Protein AF-A0A4U3AST9-F1 (afdb_monomer_lite)

Sequence (147 aa):
MYNSNYPSYNTYDQYTSNHPSYNTYDQYNPNHSSYNTYDQYNEYRVDRDVRLQSLAQSGSHGGEYLDIDGNTGDVVLSSGGSGTNWRLTELQQGFINLQNLGISRFKNYFLGVNPNNGRVKLLNYISNETRWIPHNISQNQIRLENG

Secondary structure (DSSP, 8-state):
---------------------PPS-----TT-----TT--SSS---EEEE--B----SSS-TT-EEEE-TTT--EEEES--GGG-EEEEE-GGG-EEEEE-SSSTTTTPEEEE-TTT--EEEESS--GGG-EEEEEEETTEEEEEE-

Foldseek 3Di:
DDDDDDDDDDDDDDDPPPPPPDDDDDFDAPVPPPPPVPPPDDDDFPWDWDWAADCADPPDLHRWTFFAPQVPRATDTDNDAQRRIWIWTADPPQKIWTAGCRPHPRHRWIWFADPVPRGIGTHNDDDLRRIWHWDDPDRRDTDTDRD

Structure (mmCIF, N/CA/C/O backbone):
data_AF-A0A4U3AST9-F1
#
_entry.id   AF-A0A4U3AST9-F1
#
loop_
_atom_site.group_PDB
_atom_site.id
_atom_site.type_symbol
_atom_site.label_atom_id
_atom_site.label_alt_id
_atom_site.label_comp_id
_atom_site.label_asym_id
_atom_site.label_entity_id
_atom_site.label_seq_id
_atom_site.pdbx_PDB_ins_code
_atom_site.Cartn_x
_atom_site.Cartn_y
_atom_site.Cartn_z
_atom_site.occupancy
_atom_site.B_iso_or_equiv
_atom_site.auth_seq_id
_atom_site.auth_comp_id
_atom_site.auth_asym_id
_atom_site.auth_atom_id
_atom_site.pdbx_PDB_model_num
ATOM 1 N N . MET A 1 1 ? 15.985 -34.796 53.449 1.00 34.78 1 MET A N 1
ATOM 2 C CA . MET A 1 1 ? 15.711 -33.574 52.666 1.00 34.78 1 MET A CA 1
ATOM 3 C C . MET A 1 1 ? 14.217 -33.556 52.363 1.00 34.78 1 MET A C 1
ATOM 5 O O . MET A 1 1 ? 13.700 -34.587 51.960 1.00 34.78 1 MET A O 1
ATOM 9 N N . TYR A 1 2 ? 13.546 -32.441 52.673 1.00 23.89 2 TYR A N 1
ATOM 10 C CA . TYR A 1 2 ? 12.177 -32.058 52.258 1.00 23.89 2 TYR A CA 1
ATOM 11 C C . TYR A 1 2 ? 11.968 -32.300 50.737 1.00 23.89 2 TYR A C 1
ATOM 13 O O . TYR A 1 2 ? 12.957 -32.232 50.017 1.00 23.89 2 TYR A O 1
ATOM 21 N N . ASN A 1 3 ? 10.799 -32.543 50.125 1.00 25.05 3 ASN A N 1
ATOM 22 C CA . ASN A 1 3 ? 9.371 -32.426 50.457 1.00 25.05 3 ASN A CA 1
ATOM 23 C C . ASN A 1 3 ? 8.562 -33.335 49.486 1.00 25.05 3 ASN A C 1
ATOM 25 O O . ASN A 1 3 ? 9.013 -33.598 48.372 1.00 25.05 3 ASN A O 1
ATOM 29 N N . SER A 1 4 ? 7.374 -33.770 49.901 1.00 30.22 4 SER A N 1
ATOM 30 C CA . SER A 1 4 ? 6.381 -34.573 49.164 1.00 30.22 4 SER A CA 1
ATOM 31 C C . SER A 1 4 ? 5.634 -33.771 48.081 1.00 30.22 4 SER A C 1
ATOM 33 O O . SER A 1 4 ? 5.468 -32.566 48.257 1.00 30.22 4 SER A O 1
ATOM 35 N N . ASN A 1 5 ? 5.106 -34.424 47.025 1.00 28.59 5 ASN A N 1
ATOM 36 C CA . ASN A 1 5 ? 3.665 -34.420 46.658 1.00 28.59 5 ASN A CA 1
ATOM 37 C C . ASN A 1 5 ? 3.347 -34.884 45.212 1.00 28.59 5 ASN A C 1
ATOM 39 O O . ASN A 1 5 ? 3.744 -34.244 44.249 1.00 28.59 5 ASN A O 1
ATOM 43 N N . TYR A 1 6 ? 2.553 -35.966 45.157 1.00 26.94 6 TYR A N 1
ATOM 44 C CA . TYR A 1 6 ? 1.433 -36.354 44.270 1.00 26.94 6 TYR A CA 1
ATOM 45 C C . TYR A 1 6 ? 1.473 -36.249 42.720 1.00 26.94 6 TYR A C 1
ATOM 47 O O . TYR A 1 6 ? 1.955 -35.271 42.159 1.00 26.94 6 TYR A O 1
ATOM 55 N N . PRO A 1 7 ? 0.842 -37.220 42.011 1.00 40.25 7 PRO A N 1
ATOM 56 C CA . PRO A 1 7 ? 0.579 -37.162 40.571 1.00 40.25 7 PRO A CA 1
ATOM 57 C C . PRO A 1 7 ? -0.720 -36.381 40.289 1.00 40.25 7 PRO A C 1
ATOM 59 O O . PRO A 1 7 ? -1.700 -36.555 41.013 1.00 40.25 7 PRO A O 1
ATOM 62 N N . SER A 1 8 ? -0.792 -35.573 39.225 1.00 29.33 8 SER A N 1
ATOM 63 C CA . SER A 1 8 ? -2.064 -34.950 38.817 1.00 29.33 8 SER A CA 1
ATOM 64 C C . SER A 1 8 ? -2.353 -35.092 37.321 1.00 29.33 8 SER A C 1
ATOM 66 O O . SER A 1 8 ? -1.767 -34.411 36.488 1.00 29.33 8 SER A O 1
ATOM 68 N N . TYR A 1 9 ? -3.265 -36.027 37.059 1.00 21.55 9 TYR A N 1
ATOM 69 C CA . TYR A 1 9 ? -4.363 -36.054 36.090 1.00 21.55 9 TYR A CA 1
ATOM 70 C C . TYR A 1 9 ? -4.247 -35.416 34.691 1.00 21.55 9 TYR A C 1
ATOM 72 O O . TYR A 1 9 ? -4.076 -34.218 34.501 1.00 21.55 9 TYR A O 1
ATOM 80 N N . ASN A 1 10 ? -4.533 -36.300 33.733 1.00 33.34 10 ASN A N 1
ATOM 81 C CA . ASN A 1 10 ? -5.097 -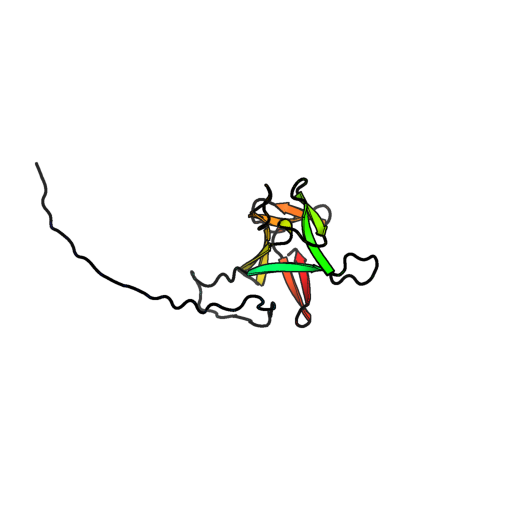36.098 32.400 1.00 33.34 10 ASN A CA 1
ATOM 82 C C . ASN A 1 10 ? -6.357 -35.208 32.406 1.00 33.34 10 ASN A C 1
ATOM 84 O O . ASN A 1 10 ? -7.237 -35.425 33.239 1.00 33.34 10 ASN A O 1
ATOM 88 N N . THR A 1 11 ? -6.529 -34.384 31.369 1.00 25.28 11 THR A N 1
ATOM 89 C CA . THR A 1 11 ? -7.864 -34.082 30.820 1.00 25.28 11 THR A CA 1
ATOM 90 C C . THR A 1 11 ? -7.758 -33.912 29.309 1.00 25.28 11 THR A C 1
ATOM 92 O O . THR A 1 11 ? -6.994 -33.087 28.814 1.00 25.28 11 THR A O 1
ATOM 95 N N . TYR A 1 12 ? -8.496 -34.766 28.604 1.00 26.73 12 TYR A N 1
ATOM 96 C CA . TYR A 1 12 ? -8.826 -34.647 27.191 1.00 26.73 12 TYR A CA 1
ATOM 97 C C . TYR A 1 12 ? -9.476 -33.286 26.918 1.00 26.73 12 TYR A C 1
ATOM 99 O O . TYR A 1 12 ? -10.228 -32.810 27.757 1.00 26.73 12 TYR A O 1
ATOM 107 N N . ASP A 1 13 ? -9.248 -32.735 25.727 1.00 27.47 13 ASP A N 1
ATOM 108 C CA . ASP A 1 13 ? -10.367 -32.448 24.829 1.00 27.47 13 ASP A CA 1
ATOM 109 C C . ASP A 1 13 ? -9.880 -32.317 23.382 1.00 27.47 13 ASP A C 1
ATOM 111 O O . ASP A 1 13 ? -9.145 -31.408 22.996 1.00 27.47 13 ASP A O 1
ATOM 115 N N . GLN A 1 14 ? -10.320 -33.274 22.567 1.00 31.73 14 GLN A N 1
ATOM 116 C CA . GLN A 1 14 ? -10.440 -33.089 21.134 1.00 31.73 14 GLN A CA 1
ATOM 117 C C . GLN A 1 14 ? -11.512 -32.020 20.904 1.00 31.73 14 GLN A C 1
ATOM 119 O O . GLN A 1 14 ? -12.695 -32.311 21.034 1.00 31.73 14 GLN A O 1
ATOM 124 N N . TYR A 1 15 ? -11.119 -30.812 20.508 1.00 25.17 15 TYR A N 1
ATOM 125 C CA . TYR A 1 15 ? -12.025 -29.940 19.769 1.00 25.17 15 TYR A CA 1
ATOM 126 C C . TYR A 1 15 ? -11.627 -29.962 18.303 1.00 25.17 15 TYR A C 1
ATOM 128 O O . TYR A 1 15 ? -10.705 -29.288 17.846 1.00 25.17 15 TYR A O 1
ATOM 136 N N . THR A 1 16 ? -12.369 -30.786 17.569 1.00 34.69 16 THR A N 1
ATOM 137 C CA . THR A 1 16 ? -12.686 -30.590 16.161 1.00 34.69 16 THR A CA 1
ATOM 138 C C . THR A 1 16 ? -13.202 -29.163 15.982 1.00 34.69 16 THR A C 1
ATOM 140 O O . THR A 1 16 ? -14.403 -28.910 16.081 1.00 34.69 16 THR A O 1
ATOM 143 N N . SER A 1 17 ? -12.305 -28.205 15.755 1.00 32.66 17 SER A N 1
ATOM 144 C CA . SER A 1 17 ? -12.729 -26.913 15.240 1.00 32.66 17 SER A CA 1
ATOM 145 C C . SER A 1 17 ? -12.992 -27.118 13.758 1.00 32.66 17 SER A C 1
ATOM 147 O O . SER A 1 17 ? -12.076 -27.148 12.935 1.00 32.66 17 SER A O 1
ATOM 149 N N . ASN A 1 18 ? -14.264 -27.363 13.449 1.00 29.03 18 ASN A N 1
ATOM 150 C CA . ASN A 1 18 ? -14.831 -27.148 12.131 1.00 29.03 18 ASN A CA 1
ATOM 151 C C . ASN A 1 18 ? -14.534 -25.695 11.745 1.00 29.03 18 ASN A C 1
ATOM 153 O O . ASN A 1 18 ? -15.368 -24.821 11.955 1.00 29.03 18 ASN A O 1
ATOM 157 N N . HIS A 1 19 ? -13.345 -25.422 11.209 1.00 33.22 19 HIS A N 1
ATOM 158 C CA . HIS A 1 19 ? -13.138 -24.218 10.427 1.00 33.22 19 HIS A CA 1
ATOM 159 C C . HIS A 1 19 ? -14.036 -24.381 9.205 1.00 33.22 19 HIS A C 1
ATOM 161 O O . HIS A 1 19 ? -13.796 -25.295 8.408 1.00 33.22 19 HIS A O 1
ATOM 167 N N . PRO A 1 20 ? -15.072 -23.546 9.021 1.00 30.27 20 PRO A N 1
ATOM 168 C CA . PRO A 1 20 ? -15.671 -23.456 7.713 1.00 30.27 20 PRO A CA 1
ATOM 169 C C . PRO A 1 20 ? -14.546 -22.945 6.819 1.00 30.27 20 PRO A C 1
ATOM 171 O O . PRO A 1 20 ? -13.996 -21.863 7.039 1.00 30.27 20 PRO A O 1
ATOM 174 N N . SER A 1 21 ? -14.144 -23.766 5.857 1.00 30.41 21 SER A N 1
ATOM 175 C CA . SER A 1 21 ? -13.350 -23.324 4.727 1.00 30.41 21 SER A CA 1
ATOM 176 C C . SER A 1 21 ? -14.186 -22.284 3.985 1.00 30.41 21 SER A C 1
ATOM 178 O O . SER A 1 21 ? -14.996 -22.640 3.128 1.00 30.41 21 SER A O 1
ATOM 180 N N . TYR A 1 22 ? -14.072 -21.012 4.363 1.00 25.78 22 TYR A N 1
ATOM 181 C CA . TYR A 1 22 ? -14.669 -19.956 3.565 1.00 25.78 22 TYR A CA 1
ATOM 182 C C . TYR A 1 22 ? -13.837 -19.783 2.302 1.00 25.78 22 TYR A C 1
ATOM 184 O O . TYR A 1 22 ? -12.603 -19.774 2.323 1.00 25.78 22 TYR A O 1
ATOM 192 N N . ASN A 1 23 ? -14.571 -19.790 1.194 1.00 25.88 23 ASN A N 1
ATOM 193 C CA . ASN A 1 23 ? -14.077 -19.762 -0.165 1.00 25.88 23 ASN A CA 1
ATOM 194 C C . ASN A 1 23 ? -13.059 -18.640 -0.371 1.00 25.88 23 ASN A C 1
ATOM 196 O O . ASN A 1 23 ? -13.191 -17.523 0.121 1.00 25.88 23 ASN A O 1
ATOM 200 N N . THR A 1 24 ? -12.063 -18.948 -1.191 1.00 34.31 24 THR A N 1
ATOM 201 C CA . THR A 1 24 ? -11.246 -17.953 -1.874 1.00 34.31 24 THR A CA 1
ATOM 202 C C . THR A 1 24 ? -12.172 -16.987 -2.629 1.00 34.31 24 THR A C 1
ATOM 204 O O . THR A 1 24 ? -13.092 -17.434 -3.309 1.00 34.31 24 THR A O 1
ATOM 207 N N . TYR A 1 25 ? -11.903 -15.681 -2.519 1.00 29.70 25 TYR A N 1
ATOM 208 C CA . TYR A 1 25 ? -12.639 -14.557 -3.131 1.00 29.70 25 TYR A CA 1
ATOM 209 C C . TYR A 1 25 ? -13.876 -14.016 -2.390 1.00 29.70 25 TYR A C 1
ATOM 211 O O . TYR A 1 25 ? -14.880 -13.694 -3.023 1.00 29.70 25 TYR A O 1
ATOM 219 N N . ASP A 1 26 ? -13.788 -13.777 -1.080 1.00 36.66 26 ASP A N 1
ATOM 220 C CA . ASP A 1 26 ? -14.720 -12.835 -0.447 1.00 36.66 26 ASP A CA 1
ATOM 221 C C . ASP A 1 26 ? -14.379 -11.395 -0.868 1.00 36.66 26 ASP A C 1
ATOM 223 O O . ASP A 1 26 ? -13.366 -10.811 -0.471 1.00 36.66 26 ASP A O 1
ATOM 227 N N . GLN A 1 27 ? -15.231 -10.827 -1.725 1.00 37.12 27 GLN A N 1
ATOM 228 C CA . GLN A 1 27 ? -15.192 -9.419 -2.111 1.00 37.12 27 GLN A CA 1
ATOM 229 C C . GLN A 1 27 ? -15.377 -8.536 -0.867 1.00 37.12 27 GLN A C 1
ATOM 231 O O . GLN A 1 27 ? -16.268 -8.763 -0.048 1.00 37.12 27 GLN A O 1
ATOM 236 N N . TYR A 1 28 ? -14.527 -7.519 -0.717 1.00 41.97 28 TYR A N 1
ATOM 237 C CA . TYR A 1 28 ? -14.578 -6.579 0.402 1.00 41.97 28 TYR A CA 1
ATOM 238 C C . TYR A 1 28 ? -15.916 -5.818 0.410 1.00 41.97 28 TYR A C 1
ATOM 240 O O . TYR A 1 28 ? -16.101 -4.886 -0.367 1.00 41.97 28 TYR A O 1
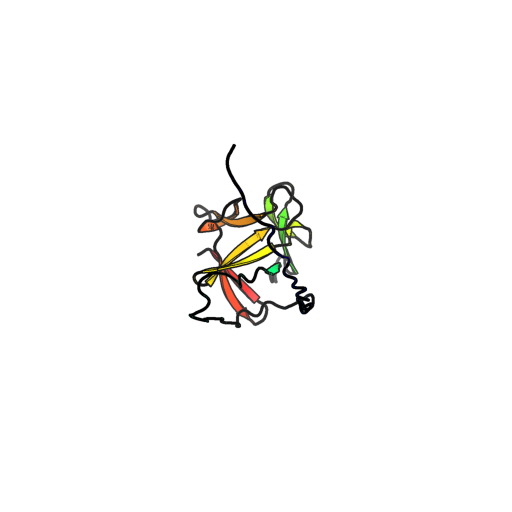ATOM 248 N N . ASN A 1 29 ? -16.837 -6.208 1.302 1.00 39.44 29 ASN A N 1
ATOM 249 C CA . ASN A 1 29 ? -18.055 -5.459 1.623 1.00 39.44 29 ASN A CA 1
ATOM 250 C C . ASN A 1 29 ? -17.929 -4.793 3.012 1.00 39.44 29 ASN A C 1
ATOM 252 O O . ASN A 1 29 ? -18.176 -5.431 4.038 1.00 39.44 29 ASN A O 1
ATOM 256 N N . PRO A 1 30 ? -17.557 -3.511 3.067 1.00 44.47 30 PRO A N 1
ATOM 257 C CA . PRO A 1 30 ? -17.408 -2.745 4.307 1.00 44.47 30 PRO A CA 1
ATOM 258 C C . PRO A 1 30 ? -18.731 -2.302 4.950 1.00 44.47 30 PRO A C 1
ATOM 260 O O . PRO A 1 30 ? -18.705 -1.714 6.027 1.00 44.47 30 PRO A O 1
ATOM 263 N N . ASN A 1 31 ? -19.897 -2.604 4.357 1.00 35.81 31 ASN A N 1
ATOM 264 C CA . ASN A 1 31 ? -21.191 -2.377 5.021 1.00 35.81 31 ASN A CA 1
ATOM 265 C C . ASN A 1 31 ? -21.464 -3.363 6.170 1.00 35.81 31 ASN A C 1
ATOM 267 O O . ASN A 1 31 ? -22.505 -3.275 6.819 1.00 35.81 31 ASN A O 1
ATOM 271 N N . HIS A 1 32 ? -20.538 -4.280 6.462 1.00 39.00 32 HIS A N 1
ATOM 272 C CA . HIS A 1 32 ? -20.539 -5.013 7.722 1.00 39.00 32 HIS A CA 1
ATOM 273 C C . HIS A 1 32 ? -20.040 -4.093 8.847 1.00 39.00 32 HIS A C 1
ATOM 275 O O . HIS A 1 32 ? -18.924 -4.203 9.343 1.00 39.00 32 HIS A O 1
ATOM 281 N N . SER A 1 33 ? -20.881 -3.130 9.228 1.00 33.81 33 SER A N 1
ATOM 282 C CA . SER A 1 33 ? -20.690 -2.325 10.428 1.00 33.81 33 SER A CA 1
ATOM 283 C C . SER A 1 33 ? -20.907 -3.203 11.659 1.00 33.81 33 SER A C 1
ATOM 285 O O . SER A 1 33 ? -21.997 -3.228 12.222 1.00 33.81 33 SER A O 1
ATOM 287 N N . SER A 1 34 ? -19.882 -3.914 12.122 1.00 40.19 34 SER A N 1
ATOM 288 C CA . SER A 1 34 ? -19.883 -4.434 13.490 1.00 40.19 34 SER A CA 1
ATOM 289 C C . SER A 1 34 ? -19.541 -3.300 14.459 1.00 40.19 34 SER A C 1
ATOM 291 O O . SER A 1 34 ? -18.498 -3.298 15.107 1.00 40.19 34 SER A O 1
ATOM 293 N N . TYR A 1 35 ? -20.445 -2.324 14.584 1.00 30.67 35 TYR A N 1
ATOM 294 C CA . TYR A 1 35 ? -20.578 -1.577 15.833 1.00 30.67 35 TYR A CA 1
ATOM 295 C C . TYR A 1 35 ? -21.198 -2.533 16.860 1.00 30.67 35 TYR A C 1
ATOM 297 O O . TYR A 1 35 ? -22.384 -2.444 17.164 1.00 30.67 35 TYR A O 1
ATOM 305 N N . ASN A 1 36 ? -20.413 -3.498 17.348 1.00 30.47 36 ASN A N 1
ATOM 306 C CA . ASN A 1 36 ? -20.809 -4.323 18.481 1.00 30.47 36 ASN A CA 1
ATOM 307 C C . ASN A 1 36 ? -20.093 -3.802 19.725 1.00 30.47 36 ASN A C 1
ATOM 309 O O . ASN A 1 36 ? -18.908 -4.041 19.951 1.00 30.47 36 ASN A O 1
ATOM 313 N N . THR A 1 37 ? -20.819 -3.013 20.507 1.00 30.86 37 THR A N 1
ATOM 314 C CA . THR A 1 37 ? -20.331 -2.237 21.652 1.00 30.86 37 THR A CA 1
ATOM 315 C C . THR A 1 37 ? -19.990 -3.091 22.885 1.00 30.86 37 THR A C 1
ATOM 317 O O . THR A 1 37 ? -20.003 -2.570 23.995 1.00 30.86 37 THR A O 1
ATOM 320 N N . TYR A 1 38 ? -19.685 -4.383 22.729 1.00 28.95 38 TYR A N 1
ATOM 321 C CA . TYR A 1 38 ? -19.383 -5.287 23.849 1.00 28.95 38 TYR A CA 1
ATOM 322 C C . TYR A 1 38 ? -18.235 -6.285 23.618 1.00 28.95 38 TYR A C 1
ATOM 324 O O . TYR A 1 38 ? -17.802 -6.903 24.585 1.00 28.95 38 TYR A O 1
ATOM 332 N N . ASP A 1 39 ? -17.650 -6.378 22.418 1.00 34.31 39 ASP A N 1
ATOM 333 C CA . ASP A 1 39 ? -16.526 -7.299 22.141 1.00 34.31 39 ASP A CA 1
ATOM 334 C C . ASP A 1 39 ? -15.160 -6.642 22.429 1.00 34.31 39 ASP A C 1
ATOM 336 O O . ASP A 1 39 ? -14.194 -6.695 21.663 1.00 34.31 39 ASP A O 1
ATOM 340 N N . GLN A 1 40 ? -15.105 -5.945 23.563 1.00 35.03 40 GLN A N 1
ATOM 341 C CA . GLN A 1 40 ? -13.893 -5.380 24.132 1.00 35.03 40 GLN A CA 1
ATOM 342 C C . GLN A 1 40 ? -13.055 -6.532 24.710 1.00 35.03 40 GLN A C 1
ATOM 344 O O . GLN A 1 40 ? -13.501 -7.220 25.619 1.00 35.03 40 GLN A O 1
ATOM 349 N N . TYR A 1 41 ? -11.818 -6.663 24.220 1.00 31.28 41 TYR A N 1
ATOM 350 C CA . TYR A 1 41 ? -10.744 -7.552 24.698 1.00 31.28 41 TYR A CA 1
ATOM 351 C C . TYR A 1 41 ? -10.714 -8.976 24.098 1.00 31.28 41 TYR A C 1
ATOM 353 O O . TYR A 1 41 ? -11.045 -9.948 24.759 1.00 31.28 41 TYR A O 1
ATOM 361 N N . ASN A 1 42 ? -10.130 -9.068 22.891 1.00 35.41 42 ASN A N 1
ATOM 362 C CA . ASN A 1 42 ? -9.624 -10.277 22.206 1.00 35.41 42 ASN A CA 1
ATOM 363 C C . ASN A 1 42 ? -10.681 -11.161 21.511 1.00 35.41 42 ASN A C 1
ATOM 365 O O . ASN A 1 42 ? -11.280 -11.969 22.193 1.00 35.41 42 ASN A O 1
ATOM 369 N N . GLU A 1 43 ? -10.843 -11.063 20.173 1.00 39.78 43 GLU A N 1
ATOM 370 C CA . GLU A 1 43 ? -10.889 -12.248 19.262 1.00 39.78 43 GLU A CA 1
ATOM 371 C C . GLU A 1 43 ? -11.284 -12.024 17.787 1.00 39.78 43 GLU A C 1
ATOM 373 O O . GLU A 1 43 ? -11.259 -12.988 17.034 1.00 39.78 43 GLU A O 1
ATOM 378 N N . TYR A 1 44 ? -11.554 -10.811 17.287 1.00 40.75 44 TYR A N 1
ATOM 379 C CA . TYR A 1 44 ? -11.921 -10.660 15.859 1.00 40.75 44 TYR A CA 1
ATOM 380 C C . TYR A 1 44 ? -11.219 -9.496 15.161 1.00 40.75 44 TYR A C 1
ATOM 382 O O . TYR A 1 44 ? -11.852 -8.617 14.582 1.00 40.75 44 TYR A O 1
ATOM 390 N N . ARG A 1 45 ? -9.879 -9.480 15.183 1.00 51.72 45 ARG A N 1
ATOM 391 C CA . ARG A 1 45 ? -9.144 -8.701 14.176 1.00 51.72 45 ARG A CA 1
ATOM 392 C C . ARG A 1 45 ? -9.327 -9.412 12.846 1.00 51.72 45 ARG A C 1
ATOM 394 O O . ARG A 1 45 ? -8.763 -10.485 12.644 1.00 51.72 45 ARG A O 1
ATOM 401 N N . VAL A 1 46 ? -10.152 -8.850 11.971 1.00 64.06 46 VAL A N 1
ATOM 402 C CA . VAL A 1 46 ? -10.329 -9.400 10.629 1.00 64.06 46 VAL A CA 1
ATOM 403 C C . VAL A 1 46 ? -9.114 -8.993 9.802 1.00 64.06 46 VAL A C 1
ATOM 405 O O . VAL A 1 46 ? -9.113 -7.968 9.124 1.00 64.06 46 VAL A O 1
ATOM 408 N N . ASP A 1 47 ? -8.059 -9.794 9.905 1.00 78.62 47 ASP A N 1
ATOM 409 C CA . ASP A 1 47 ? -6.908 -9.715 9.017 1.00 78.62 47 ASP A CA 1
ATOM 410 C C . ASP A 1 47 ? -7.303 -10.335 7.675 1.00 78.62 47 ASP A C 1
ATOM 412 O O . ASP A 1 47 ? -7.643 -11.518 7.600 1.00 78.62 47 ASP A O 1
ATOM 416 N N . ARG A 1 48 ? -7.287 -9.532 6.609 1.00 86.19 48 ARG A N 1
ATOM 417 C CA . ARG A 1 48 ? -7.615 -9.997 5.255 1.00 86.19 48 ARG A CA 1
ATOM 418 C C . ARG A 1 48 ? -6.416 -9.835 4.352 1.00 86.19 48 ARG A C 1
ATOM 420 O O . ARG A 1 48 ? -5.878 -8.736 4.228 1.00 86.19 48 ARG A O 1
ATOM 427 N N . ASP A 1 49 ? -6.045 -10.908 3.673 1.00 93.50 49 ASP A N 1
ATOM 428 C CA . ASP A 1 49 ? -5.045 -10.841 2.619 1.00 93.50 49 ASP A CA 1
ATOM 429 C C . ASP A 1 49 ? -5.735 -10.347 1.331 1.00 93.50 49 ASP A C 1
ATOM 431 O O . ASP A 1 49 ? -6.691 -10.948 0.840 1.00 93.50 49 ASP A O 1
ATOM 435 N N . VAL A 1 50 ? -5.286 -9.207 0.809 1.00 92.38 50 VAL A N 1
ATOM 436 C CA . VAL A 1 50 ? -5.909 -8.456 -0.286 1.00 92.38 50 VAL A CA 1
ATOM 437 C C . VAL A 1 50 ? -4.888 -8.060 -1.351 1.00 92.38 50 VAL A C 1
ATOM 439 O O . VAL A 1 50 ? -3.677 -8.030 -1.119 1.00 92.38 50 VAL A O 1
ATOM 442 N N . ARG A 1 51 ? -5.399 -7.692 -2.529 1.00 94.81 51 ARG A N 1
ATOM 443 C CA . ARG A 1 51 ? -4.669 -6.934 -3.552 1.00 94.81 51 ARG A CA 1
ATOM 444 C C . ARG A 1 51 ? -5.468 -5.688 -3.901 1.00 94.81 51 ARG A C 1
ATOM 446 O O . ARG A 1 51 ? -6.683 -5.768 -4.068 1.00 94.81 51 ARG A O 1
ATOM 453 N N . LEU A 1 52 ? -4.796 -4.548 -4.019 1.00 94.44 52 LEU A N 1
ATOM 454 C CA . LEU A 1 52 ? -5.434 -3.267 -4.325 1.00 94.44 52 LEU A CA 1
ATOM 455 C C . LEU A 1 52 ? -5.223 -2.947 -5.800 1.00 94.44 52 LEU A C 1
ATOM 457 O O . LEU A 1 52 ? -4.100 -2.660 -6.198 1.00 94.44 52 LEU A O 1
ATOM 461 N N . GLN A 1 53 ? -6.283 -3.029 -6.602 1.00 94.81 53 GLN A N 1
ATOM 462 C CA . GLN A 1 53 ? -6.224 -2.784 -8.042 1.00 94.81 53 GLN A CA 1
ATOM 463 C C . GLN A 1 53 ? -6.580 -1.330 -8.369 1.00 94.81 53 GLN A C 1
ATOM 465 O O . GLN A 1 53 ? -7.586 -0.801 -7.897 1.00 94.81 53 GLN A O 1
ATOM 470 N N . SER A 1 54 ? -5.767 -0.688 -9.201 1.00 93.31 54 SER A N 1
ATOM 471 C CA . SER A 1 54 ? -6.030 0.649 -9.723 1.00 93.31 54 SER A CA 1
ATOM 472 C C . SER A 1 54 ? -7.158 0.626 -10.755 1.00 93.31 54 SER A C 1
ATOM 474 O O . SER A 1 54 ? -7.204 -0.222 -11.647 1.00 93.31 54 SER A O 1
ATOM 476 N N . LEU A 1 55 ? -8.050 1.613 -10.661 1.00 90.25 55 LEU A N 1
ATOM 477 C CA . LEU A 1 55 ? -9.193 1.806 -11.561 1.00 90.25 55 LEU A CA 1
ATOM 478 C C . LEU A 1 55 ? -8.950 2.918 -12.596 1.00 90.25 55 LEU A C 1
ATOM 480 O O . LEU A 1 55 ? -9.897 3.424 -13.197 1.00 90.25 55 LEU A O 1
ATOM 484 N N . ALA A 1 56 ? -7.697 3.348 -12.774 1.00 88.81 56 ALA A N 1
ATOM 485 C CA . ALA A 1 56 ? -7.344 4.449 -13.667 1.00 88.81 56 ALA A CA 1
ATOM 486 C C . ALA A 1 56 ? -7.756 4.166 -15.126 1.00 88.81 56 ALA A C 1
ATOM 488 O O . ALA A 1 56 ? -7.395 3.136 -15.688 1.00 88.81 56 ALA A O 1
ATOM 489 N N . GLN A 1 57 ? -8.474 5.105 -15.755 1.00 81.81 57 GLN A N 1
ATOM 490 C CA . GLN A 1 57 ? -9.015 4.941 -17.115 1.00 81.81 57 GLN A CA 1
ATOM 491 C C . GLN A 1 57 ? -8.157 5.580 -18.222 1.00 81.81 57 GLN A C 1
ATOM 493 O O . GLN A 1 57 ? -8.334 5.257 -19.392 1.00 81.81 57 GLN A O 1
ATOM 498 N N . SER A 1 58 ? -7.205 6.457 -17.888 1.00 66.06 58 SER A N 1
ATOM 499 C CA . SER A 1 58 ? -6.339 7.130 -18.868 1.00 66.06 58 SER A CA 1
ATOM 500 C C . SER A 1 58 ? -4.861 7.008 -18.483 1.00 66.06 58 SER A C 1
ATOM 502 O O . SER A 1 58 ? -4.498 7.436 -17.388 1.00 66.06 58 SER A O 1
ATOM 504 N N . GLY A 1 59 ? -4.007 6.469 -19.368 1.00 61.94 59 GLY A N 1
ATOM 505 C CA . GLY A 1 59 ? -2.545 6.615 -19.265 1.00 61.94 59 GLY A CA 1
ATOM 506 C C . GLY A 1 59 ? -1.631 5.375 -19.278 1.00 61.94 59 GLY A C 1
ATOM 507 O O . GLY A 1 59 ? -0.473 5.559 -19.618 1.00 61.94 59 GLY A O 1
ATOM 508 N N . SER A 1 60 ? -1.990 4.116 -18.993 1.00 72.25 60 SER A N 1
ATOM 509 C CA . SER A 1 60 ? -2.975 3.578 -18.047 1.00 72.25 60 SER A CA 1
ATOM 510 C C . SER A 1 60 ? -2.277 2.535 -17.155 1.00 72.25 60 SER A C 1
ATOM 512 O O . SER A 1 60 ? -1.785 1.537 -17.671 1.00 72.25 60 SER A O 1
ATOM 514 N N . HIS A 1 61 ? -2.317 2.716 -15.835 1.00 83.50 61 HIS A N 1
ATOM 515 C CA . HIS A 1 61 ? -2.041 1.659 -14.847 1.00 83.50 61 HIS A CA 1
ATOM 516 C C . HIS A 1 61 ? -3.355 1.017 -14.353 1.00 83.50 61 HIS A C 1
ATOM 518 O O . HIS A 1 61 ? -3.458 0.531 -13.230 1.00 83.50 61 HIS A O 1
ATOM 524 N N . GLY A 1 62 ? -4.422 1.108 -15.155 1.00 89.06 62 GLY A N 1
ATOM 525 C CA . GLY A 1 62 ? -5.712 0.499 -14.847 1.00 89.06 62 GLY A CA 1
ATOM 526 C C . GLY A 1 62 ? -5.600 -1.019 -14.902 1.00 89.06 62 GLY A C 1
ATOM 527 O O . GLY A 1 62 ? -5.053 -1.567 -15.855 1.00 89.06 62 GLY A O 1
ATOM 528 N N . GLY A 1 63 ? -6.100 -1.698 -13.875 1.00 90.19 63 GLY A N 1
ATOM 529 C CA . GLY A 1 63 ? -5.965 -3.145 -13.740 1.00 90.19 63 GLY A CA 1
ATOM 530 C C . GLY A 1 63 ? -4.655 -3.604 -13.088 1.00 90.19 63 GLY A C 1
ATOM 531 O O . GLY A 1 63 ? -4.559 -4.769 -12.698 1.00 90.19 63 GLY A O 1
ATOM 532 N N . GLU A 1 64 ? -3.683 -2.710 -12.911 1.00 95.12 64 GLU A N 1
ATOM 533 C CA . GLU A 1 64 ? -2.469 -2.987 -12.145 1.00 95.12 64 GLU A CA 1
ATOM 534 C C . GLU A 1 64 ? -2.720 -2.886 -10.644 1.00 95.12 64 GLU A C 1
ATOM 536 O O . GLU A 1 64 ? -3.669 -2.246 -10.186 1.00 95.12 64 GLU A O 1
ATOM 541 N N . TYR A 1 65 ? -1.854 -3.524 -9.871 1.00 96.69 65 TYR A N 1
ATOM 542 C CA . TYR A 1 65 ? -1.974 -3.629 -8.430 1.00 96.69 65 TYR A CA 1
ATOM 543 C C . TYR A 1 65 ? -0.943 -2.754 -7.733 1.00 96.69 65 TYR A C 1
ATOM 545 O O . TYR A 1 65 ? 0.177 -2.603 -8.219 1.00 96.69 65 TYR A O 1
ATOM 553 N N . LEU A 1 66 ? -1.313 -2.227 -6.565 1.00 96.75 66 LEU A N 1
ATOM 554 C CA . LEU A 1 66 ? -0.369 -1.626 -5.634 1.00 96.75 66 LEU A CA 1
ATOM 555 C C . LEU A 1 66 ? 0.689 -2.667 -5.265 1.00 96.75 66 LEU A C 1
ATOM 557 O O . LEU A 1 66 ? 0.374 -3.675 -4.628 1.00 96.75 66 LEU A O 1
ATOM 561 N N . ASP A 1 67 ? 1.923 -2.409 -5.664 1.00 97.19 67 ASP A N 1
ATOM 562 C CA . ASP A 1 67 ? 3.049 -3.322 -5.540 1.00 97.19 67 ASP A CA 1
ATOM 563 C C . ASP A 1 67 ? 4.212 -2.643 -4.821 1.00 97.19 67 ASP A C 1
ATOM 565 O O . ASP A 1 67 ? 4.318 -1.414 -4.774 1.00 97.19 67 ASP A O 1
ATOM 569 N N . ILE A 1 68 ? 5.098 -3.471 -4.285 1.00 96.44 68 ILE A N 1
ATOM 570 C CA . ILE A 1 68 ? 6.394 -3.068 -3.769 1.00 96.44 68 ILE A CA 1
ATOM 571 C C . ILE A 1 68 ? 7.461 -3.657 -4.674 1.00 96.44 68 ILE A C 1
ATOM 573 O O . ILE A 1 68 ? 7.577 -4.882 -4.783 1.00 96.44 68 ILE A O 1
ATOM 577 N N . ASP A 1 69 ? 8.300 -2.795 -5.245 1.00 95.12 69 ASP A N 1
ATOM 578 C CA . ASP A 1 69 ? 9.536 -3.256 -5.863 1.00 95.12 69 ASP A CA 1
ATOM 579 C C . ASP A 1 69 ? 10.395 -3.924 -4.776 1.00 95.12 69 ASP A C 1
ATOM 581 O O . ASP A 1 69 ? 10.903 -3.282 -3.854 1.00 95.12 69 ASP A O 1
ATOM 585 N N . GLY A 1 70 ? 10.542 -5.248 -4.859 1.00 92.62 70 GLY A N 1
ATOM 586 C CA . GLY A 1 70 ? 11.253 -6.035 -3.851 1.00 92.62 70 GLY A CA 1
ATOM 587 C C . GLY A 1 70 ? 12.744 -5.699 -3.728 1.00 92.62 70 GLY A C 1
ATOM 588 O O . GLY A 1 70 ? 13.354 -6.028 -2.706 1.00 92.62 70 GLY A O 1
ATOM 589 N N . ASN A 1 71 ? 13.326 -5.035 -4.730 1.00 93.00 71 ASN A N 1
ATOM 590 C CA . ASN A 1 71 ? 14.711 -4.588 -4.723 1.00 93.00 71 ASN A CA 1
ATOM 591 C C . ASN A 1 71 ? 14.834 -3.211 -4.073 1.00 93.00 71 ASN A C 1
ATOM 593 O O . ASN A 1 71 ? 15.676 -3.033 -3.190 1.00 93.00 71 ASN A O 1
ATOM 597 N N . THR A 1 72 ? 14.012 -2.238 -4.469 1.00 94.94 72 THR A N 1
ATOM 598 C CA . THR A 1 72 ? 14.180 -0.839 -4.034 1.00 94.94 72 THR A CA 1
ATOM 599 C C . THR A 1 72 ? 13.334 -0.475 -2.817 1.00 94.94 72 THR A C 1
ATOM 601 O O . THR A 1 72 ? 13.780 0.312 -1.984 1.00 94.94 72 THR A O 1
ATOM 604 N N . GLY A 1 73 ? 12.173 -1.109 -2.652 1.00 93.38 73 GLY A N 1
ATOM 605 C CA . GLY A 1 73 ? 11.163 -0.748 -1.656 1.00 93.38 73 GLY A CA 1
ATOM 606 C C . GLY A 1 73 ? 10.239 0.372 -2.121 1.00 93.38 73 GLY A C 1
ATOM 607 O O . GLY A 1 73 ? 9.444 0.873 -1.324 1.00 93.38 73 GLY A O 1
ATOM 608 N N . ASP A 1 74 ? 10.346 0.772 -3.389 1.00 95.75 74 ASP A N 1
ATOM 609 C CA . ASP A 1 74 ? 9.451 1.754 -3.977 1.00 95.75 74 ASP A CA 1
ATOM 610 C C . ASP A 1 74 ? 8.040 1.180 -4.091 1.00 95.75 74 ASP A C 1
ATOM 612 O O . ASP A 1 74 ? 7.841 0.011 -4.433 1.00 95.75 74 ASP A O 1
ATOM 616 N N . VAL A 1 75 ? 7.056 2.031 -3.810 1.00 95.81 75 VAL A N 1
ATOM 617 C CA . VAL A 1 75 ? 5.646 1.706 -4.011 1.00 95.81 75 VAL A CA 1
ATOM 618 C C . VAL A 1 75 ? 5.277 2.052 -5.446 1.00 95.81 75 VAL A C 1
ATOM 620 O O . VAL A 1 75 ? 5.375 3.212 -5.851 1.00 95.81 75 VAL A O 1
ATOM 623 N N . VAL A 1 76 ? 4.864 1.048 -6.209 1.00 95.00 76 VAL A N 1
ATOM 624 C CA . VAL A 1 76 ? 4.613 1.149 -7.651 1.00 95.00 76 VAL A CA 1
ATOM 625 C C . VAL A 1 76 ? 3.260 0.534 -8.011 1.00 95.00 76 VAL A C 1
ATOM 627 O O . VAL A 1 76 ? 2.586 -0.062 -7.171 1.00 95.00 76 VAL A O 1
ATOM 630 N N . LEU A 1 77 ? 2.849 0.696 -9.268 1.00 95.25 77 LEU A N 1
ATOM 631 C CA . LEU A 1 77 ? 1.785 -0.107 -9.865 1.00 95.25 77 LEU A CA 1
ATOM 632 C C . LEU A 1 77 ? 2.430 -1.129 -10.802 1.00 95.25 77 LEU A C 1
ATOM 634 O O . LEU A 1 77 ? 3.356 -0.791 -11.543 1.00 95.25 77 LEU A O 1
ATOM 638 N N . SER A 1 78 ? 1.995 -2.385 -10.709 1.00 94.75 78 SER A N 1
ATOM 639 C CA . SER A 1 78 ? 2.501 -3.468 -11.553 1.00 94.75 78 SER A CA 1
ATOM 640 C C . SER A 1 78 ? 1.404 -4.470 -11.919 1.00 94.75 78 SER A C 1
ATOM 642 O O . SER A 1 78 ? 0.361 -4.568 -11.268 1.00 94.75 78 SER A O 1
ATOM 644 N N . SER A 1 79 ? 1.640 -5.265 -12.962 1.00 92.50 79 SER A N 1
ATOM 645 C CA . SER A 1 79 ? 0.707 -6.308 -13.406 1.00 92.50 79 SER A CA 1
ATOM 646 C C . SER A 1 79 ? 0.596 -7.499 -12.443 1.00 92.50 79 SER A C 1
ATOM 648 O O . SER A 1 79 ? -0.306 -8.326 -12.598 1.00 92.50 79 SER A O 1
ATOM 650 N N . GLY A 1 80 ? 1.473 -7.603 -11.438 1.00 85.19 80 GLY A N 1
ATOM 651 C CA . GLY A 1 80 ? 1.466 -8.698 -10.475 1.00 85.19 80 GLY A CA 1
ATOM 652 C C . GLY A 1 80 ? 2.848 -9.040 -9.923 1.00 85.19 80 GLY A C 1
ATOM 653 O O . GLY A 1 80 ? 3.881 -8.748 -10.513 1.00 85.19 80 GLY A O 1
ATOM 654 N N . GLY A 1 81 ? 2.858 -9.727 -8.783 1.00 91.38 81 GLY A N 1
ATOM 655 C CA . GLY A 1 81 ? 4.080 -10.123 -8.090 1.00 91.38 81 GLY A CA 1
ATOM 656 C C . GLY A 1 81 ? 3.803 -10.414 -6.623 1.00 91.38 81 GLY A C 1
ATOM 657 O O . GLY A 1 81 ? 2.691 -10.198 -6.136 1.00 91.38 81 GLY A O 1
ATOM 658 N N . SER A 1 82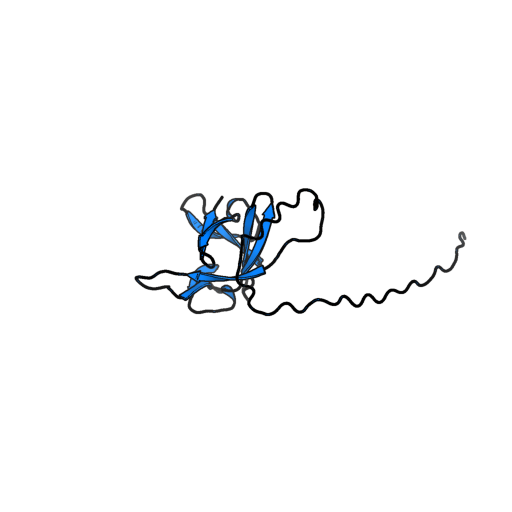 ? 4.802 -10.908 -5.890 1.00 94.81 82 SER A N 1
ATOM 659 C CA . SER A 1 82 ? 4.604 -11.164 -4.458 1.00 94.81 82 SER A CA 1
ATOM 660 C C . SER A 1 82 ? 4.369 -9.872 -3.666 1.00 94.81 82 SER A C 1
ATOM 662 O O . SER A 1 82 ? 3.588 -9.893 -2.717 1.00 94.81 82 SER A O 1
ATOM 664 N N . GLY A 1 83 ? 4.964 -8.748 -4.085 1.00 96.44 83 GLY A N 1
ATOM 665 C CA . GLY A 1 83 ? 4.792 -7.439 -3.449 1.00 96.44 83 GLY A CA 1
ATOM 666 C C . GLY A 1 83 ? 3.372 -6.868 -3.549 1.00 96.44 83 GLY A C 1
ATOM 667 O O . GLY A 1 83 ? 3.034 -5.988 -2.764 1.00 96.44 83 GLY A O 1
ATOM 668 N N . THR A 1 84 ? 2.515 -7.425 -4.413 1.00 97.62 84 THR A N 1
ATOM 669 C CA . THR A 1 84 ? 1.096 -7.039 -4.528 1.00 97.62 84 THR A CA 1
ATOM 670 C C . THR A 1 84 ? 0.204 -7.620 -3.436 1.00 97.62 84 THR A C 1
ATOM 672 O O . THR A 1 84 ? -0.968 -7.258 -3.348 1.00 97.62 84 THR A O 1
ATOM 675 N N . ASN A 1 85 ? 0.723 -8.544 -2.622 1.00 97.06 85 ASN A N 1
ATOM 676 C CA . ASN A 1 85 ? -0.031 -9.159 -1.538 1.00 97.06 85 ASN A CA 1
ATOM 677 C C . ASN A 1 85 ? 0.075 -8.289 -0.280 1.00 97.06 85 ASN A C 1
ATOM 679 O O . ASN A 1 85 ? 1.172 -8.060 0.235 1.00 97.06 85 ASN A O 1
ATOM 683 N N . TRP A 1 86 ? -1.069 -7.857 0.238 1.00 97.31 86 TRP A N 1
ATOM 684 C CA . TRP A 1 86 ? -1.169 -7.011 1.421 1.00 97.31 86 TRP A CA 1
ATOM 685 C C . TRP A 1 86 ? -2.061 -7.664 2.460 1.00 97.31 86 TRP A C 1
ATOM 687 O O . TRP A 1 86 ? -3.079 -8.239 2.109 1.00 97.31 86 TRP A O 1
ATOM 697 N N . ARG A 1 87 ? -1.732 -7.526 3.737 1.00 96.81 87 ARG A N 1
ATOM 698 C CA . ARG A 1 87 ? -2.665 -7.764 4.830 1.00 96.81 87 ARG A CA 1
ATOM 699 C C . ARG A 1 87 ? -3.305 -6.451 5.226 1.00 96.81 87 ARG A C 1
ATOM 701 O O . ARG A 1 87 ? -2.606 -5.517 5.612 1.00 96.81 87 ARG A O 1
ATOM 708 N N . LEU A 1 88 ? -4.622 -6.394 5.130 1.00 94.25 88 LEU A N 1
ATOM 709 C CA . LEU A 1 88 ? -5.436 -5.336 5.697 1.00 94.25 88 LEU A CA 1
ATOM 710 C C . LEU A 1 88 ? -5.815 -5.741 7.117 1.00 94.25 88 LEU A C 1
ATOM 712 O O . LEU A 1 88 ? -6.461 -6.771 7.302 1.00 94.25 88 LEU A O 1
ATOM 716 N N . THR A 1 89 ? -5.439 -4.919 8.094 1.00 92.31 89 THR A N 1
ATOM 717 C CA . THR A 1 89 ? -5.849 -5.093 9.491 1.00 92.31 89 THR A CA 1
ATOM 718 C C . THR A 1 89 ? -6.688 -3.902 9.924 1.00 92.31 89 THR A C 1
ATOM 720 O O . THR A 1 89 ? -6.242 -2.753 9.853 1.00 92.31 89 THR A O 1
ATOM 723 N N . GLU A 1 90 ? -7.895 -4.187 10.405 1.00 89.00 90 GLU A N 1
ATOM 724 C CA . GLU A 1 90 ? -8.764 -3.196 11.033 1.00 89.00 90 GLU A CA 1
ATOM 725 C C . GLU A 1 90 ? -8.203 -2.786 12.403 1.00 89.00 90 GLU A C 1
ATOM 727 O O . GLU A 1 90 ? -7.811 -3.607 13.239 1.00 89.00 90 GLU A O 1
ATOM 732 N N . LEU A 1 91 ? -8.137 -1.478 12.619 1.00 85.00 91 LEU A N 1
ATOM 733 C CA . LEU A 1 91 ? -7.707 -0.843 13.853 1.00 85.00 91 LEU A CA 1
ATOM 734 C C . LEU A 1 91 ? -8.920 -0.210 14.546 1.00 85.00 91 LEU A C 1
ATOM 736 O O . LEU A 1 91 ? -10.021 -0.117 14.005 1.00 85.00 91 LEU A O 1
ATOM 740 N N . GLN A 1 92 ? -8.714 0.262 15.773 1.00 82.12 92 GLN A N 1
ATOM 741 C CA . GLN A 1 92 ? -9.740 1.031 16.475 1.00 82.12 92 GLN A CA 1
ATOM 742 C C . GLN A 1 92 ? -10.114 2.292 15.680 1.00 82.12 92 GLN A C 1
ATOM 744 O O . GLN A 1 92 ? -9.294 2.822 14.935 1.00 82.12 92 GLN A O 1
ATOM 749 N N . GLN A 1 93 ? -11.330 2.801 15.896 1.00 83.38 93 GLN A N 1
ATOM 750 C CA . GLN A 1 93 ? -11.808 4.070 15.321 1.00 83.38 93 GLN A CA 1
ATOM 751 C C . GLN A 1 93 ? -11.914 4.072 13.783 1.00 83.38 93 GLN A C 1
ATOM 753 O O . GLN A 1 93 ? -11.881 5.130 13.166 1.00 83.38 93 GLN A O 1
ATOM 758 N N . GLY A 1 94 ? -12.064 2.898 13.160 1.00 84.94 94 GLY A N 1
ATOM 759 C CA . GLY A 1 94 ? -12.297 2.783 11.716 1.00 84.94 94 GLY A CA 1
ATOM 760 C C . GLY A 1 94 ? -11.049 2.968 10.851 1.00 84.94 94 GLY A C 1
ATOM 761 O O . GLY A 1 94 ? -11.157 3.005 9.628 1.00 84.94 94 GLY A O 1
ATOM 762 N N . PHE A 1 95 ? -9.866 3.061 11.463 1.00 90.00 95 PHE A N 1
ATOM 763 C CA . PHE A 1 95 ? -8.611 3.031 10.724 1.00 90.00 95 PHE A CA 1
ATOM 764 C C . PHE A 1 95 ? -8.286 1.613 10.256 1.00 90.00 95 PHE A C 1
ATOM 766 O O . PHE A 1 95 ? -8.655 0.627 10.890 1.00 90.00 95 PHE A O 1
ATOM 773 N N . ILE A 1 96 ? -7.498 1.518 9.195 1.00 93.62 96 ILE A N 1
ATOM 774 C CA . ILE A 1 96 ? -6.833 0.290 8.769 1.00 93.62 96 ILE A CA 1
ATOM 775 C C . ILE A 1 96 ? -5.329 0.534 8.647 1.00 93.62 96 ILE A C 1
ATOM 777 O O . ILE A 1 96 ? -4.879 1.675 8.515 1.00 93.62 96 ILE A O 1
ATOM 781 N N . ASN A 1 97 ? -4.547 -0.538 8.634 1.00 95.38 97 ASN A N 1
ATOM 782 C CA . ASN A 1 97 ? -3.207 -0.518 8.055 1.00 95.38 97 ASN A CA 1
ATOM 783 C C . ASN A 1 97 ? -3.116 -1.536 6.911 1.00 95.38 97 ASN A C 1
ATOM 785 O O . ASN A 1 97 ? -3.967 -2.416 6.770 1.00 95.38 97 ASN A O 1
ATOM 789 N N . LEU A 1 98 ? -2.088 -1.381 6.079 1.00 97.31 98 LEU A N 1
ATOM 790 C CA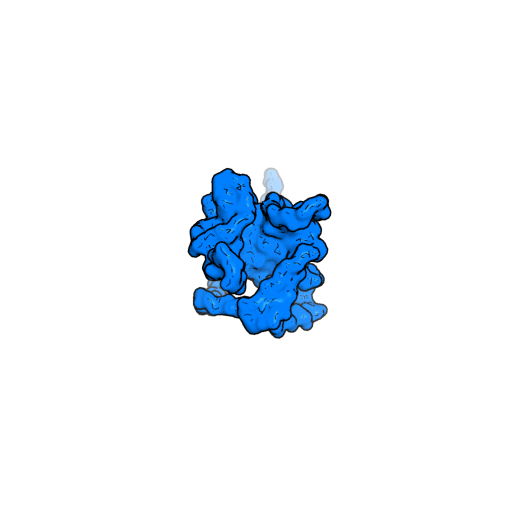 . LEU A 1 98 ? -1.777 -2.295 4.986 1.00 97.31 98 LEU A CA 1
ATOM 791 C C . LEU A 1 98 ? -0.347 -2.781 5.165 1.00 97.31 98 LEU A C 1
ATOM 793 O O . LEU A 1 98 ? 0.596 -2.010 4.992 1.00 97.31 98 LEU A O 1
ATOM 797 N N . GLN A 1 99 ? -0.187 -4.045 5.531 1.00 98.00 99 GLN A N 1
ATOM 798 C CA . GLN A 1 99 ? 1.104 -4.683 5.744 1.00 98.00 99 GLN A CA 1
ATOM 799 C C . GLN A 1 99 ? 1.502 -5.512 4.521 1.00 98.00 99 GLN A C 1
ATOM 801 O O . GLN A 1 99 ? 0.732 -6.342 4.052 1.00 98.00 99 GLN A O 1
ATOM 806 N N . ASN A 1 100 ? 2.710 -5.327 4.002 1.00 97.75 100 ASN A N 1
ATOM 807 C CA . ASN A 1 100 ? 3.189 -6.067 2.845 1.00 97.75 100 ASN A CA 1
ATOM 808 C C . ASN A 1 100 ? 3.464 -7.537 3.195 1.00 97.75 100 ASN A C 1
ATOM 810 O O . ASN A 1 100 ? 4.149 -7.837 4.174 1.00 97.75 100 ASN A O 1
ATOM 814 N N . LEU A 1 101 ? 2.981 -8.459 2.366 1.00 96.88 101 LEU A N 1
ATOM 815 C CA . LEU A 1 101 ? 3.203 -9.904 2.499 1.00 96.88 101 LEU A CA 1
ATOM 816 C C . LEU A 1 101 ? 4.165 -10.452 1.437 1.00 96.88 101 LEU A C 1
ATOM 818 O O . LEU A 1 101 ? 4.379 -11.666 1.363 1.00 96.88 101 LEU A O 1
ATOM 822 N N . GLY A 1 102 ? 4.738 -9.574 0.613 1.00 94.44 102 GLY A N 1
ATOM 823 C CA . GLY A 1 102 ? 5.633 -9.946 -0.468 1.00 94.44 102 GLY A CA 1
ATOM 824 C C . GLY A 1 102 ? 6.906 -10.629 0.002 1.00 94.44 102 GLY A C 1
ATOM 825 O O . GLY A 1 102 ? 7.376 -10.456 1.125 1.00 94.44 102 GLY A O 1
ATOM 826 N N . ILE A 1 103 ? 7.480 -11.439 -0.883 1.00 94.50 103 ILE A N 1
ATOM 827 C CA . ILE A 1 103 ? 8.713 -12.179 -0.626 1.00 94.50 103 ILE A CA 1
ATOM 828 C C . ILE A 1 103 ? 9.882 -11.241 -0.938 1.00 94.50 103 ILE A C 1
ATOM 830 O O . ILE A 1 103 ? 10.457 -11.270 -2.022 1.00 94.50 103 ILE A O 1
ATOM 834 N N . SER A 1 104 ? 10.195 -10.359 0.008 1.00 95.19 104 SER A N 1
ATOM 835 C CA . SER A 1 104 ? 11.323 -9.427 -0.066 1.00 95.19 104 SER A CA 1
ATOM 836 C C . SER A 1 104 ? 11.788 -9.023 1.337 1.00 95.19 104 SER A C 1
ATOM 838 O O . SER A 1 104 ? 11.180 -9.394 2.344 1.00 95.19 104 SER A O 1
ATOM 840 N N . ARG A 1 105 ? 12.844 -8.204 1.419 1.00 96.62 105 ARG A N 1
ATOM 841 C CA . ARG A 1 105 ? 13.278 -7.575 2.682 1.00 96.62 105 ARG A CA 1
ATOM 842 C C . ARG A 1 105 ? 12.25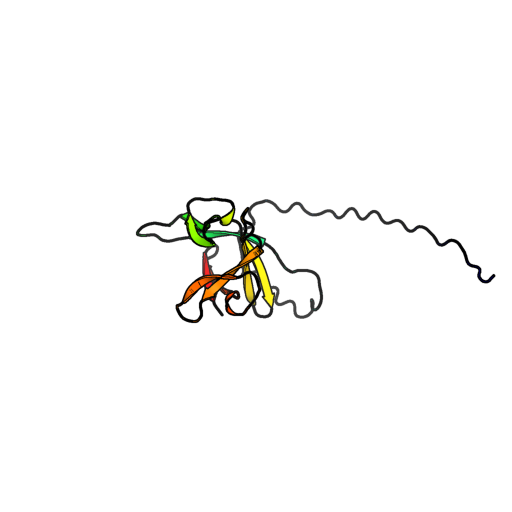3 -6.597 3.274 1.00 96.62 105 ARG A C 1
ATOM 844 O O . ARG A 1 105 ? 12.405 -6.193 4.419 1.00 96.62 105 ARG A O 1
ATOM 851 N N . PHE A 1 106 ? 11.234 -6.228 2.499 1.00 96.94 106 PHE A N 1
ATOM 852 C CA . PHE A 1 106 ? 10.153 -5.331 2.902 1.00 96.94 106 PHE A CA 1
ATOM 853 C C . PHE A 1 106 ? 8.901 -6.080 3.372 1.00 96.94 106 PHE A C 1
ATOM 855 O O . PHE A 1 106 ? 7.877 -5.461 3.664 1.00 96.94 106 PHE A O 1
ATOM 862 N N . LYS A 1 107 ? 8.968 -7.413 3.483 1.00 96.50 107 LYS A N 1
ATOM 863 C CA . LYS A 1 107 ? 7.907 -8.196 4.112 1.00 96.50 107 LYS A CA 1
ATOM 864 C C . LYS A 1 107 ? 7.623 -7.655 5.514 1.00 96.50 107 LYS A C 1
ATOM 866 O O . LYS A 1 107 ? 8.546 -7.384 6.279 1.00 96.50 107 LYS A O 1
ATOM 871 N N . ASN A 1 108 ? 6.346 -7.560 5.860 1.00 96.56 108 ASN A N 1
ATOM 872 C CA . ASN A 1 108 ? 5.816 -7.019 7.108 1.00 96.56 108 ASN A CA 1
ATOM 873 C C . ASN A 1 108 ? 5.939 -5.495 7.277 1.00 96.56 108 ASN A C 1
ATOM 875 O O . ASN A 1 108 ? 5.560 -4.990 8.335 1.00 96.56 108 ASN A O 1
ATOM 879 N N . TYR A 1 109 ? 6.422 -4.762 6.267 1.00 98.25 109 TYR A N 1
ATOM 880 C CA . TYR A 1 109 ? 6.424 -3.298 6.289 1.00 98.25 109 TYR A CA 1
ATOM 881 C C . TYR A 1 109 ? 5.024 -2.773 5.968 1.00 98.25 109 TYR A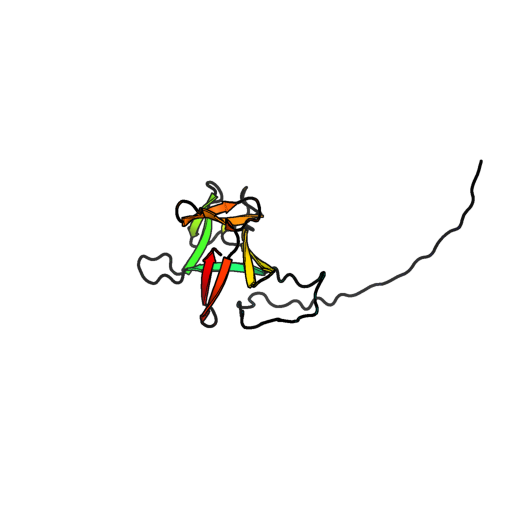 C 1
ATOM 883 O O . TYR A 1 109 ? 4.260 -3.400 5.240 1.00 98.25 109 TYR A O 1
ATOM 891 N N . PHE A 1 110 ? 4.693 -1.609 6.502 1.00 98.31 110 PHE A N 1
ATOM 892 C CA . PHE A 1 110 ? 3.389 -0.980 6.400 1.00 98.31 110 PHE A CA 1
ATOM 893 C C . PHE A 1 110 ? 3.404 0.136 5.361 1.00 98.31 110 PHE A C 1
ATOM 895 O O . PHE A 1 110 ? 4.337 0.943 5.323 1.00 98.31 110 PHE A O 1
ATOM 902 N N . LEU A 1 111 ? 2.353 0.196 4.546 1.00 98.31 111 LEU A N 1
ATOM 903 C CA . LEU A 1 111 ? 2.109 1.301 3.631 1.00 98.31 111 LEU A CA 1
ATOM 904 C C . LEU A 1 111 ? 1.824 2.568 4.432 1.00 98.31 111 LEU A C 1
ATOM 906 O O . LEU A 1 111 ? 0.922 2.582 5.272 1.00 98.31 111 LEU A O 1
ATOM 910 N N . GLY A 1 112 ? 2.544 3.640 4.132 1.00 97.50 112 GLY A N 1
ATOM 911 C CA . GLY A 1 112 ? 2.286 4.932 4.739 1.00 97.50 112 GLY A CA 1
ATOM 912 C C . GLY A 1 112 ? 2.583 6.112 3.834 1.00 97.50 112 GLY A C 1
ATOM 913 O O . GLY A 1 112 ? 3.010 5.953 2.691 1.00 97.50 112 GLY A O 1
ATOM 914 N N . VAL A 1 113 ? 2.357 7.310 4.360 1.00 96.81 113 VAL A N 1
ATOM 915 C CA . VAL A 1 113 ? 2.580 8.575 3.657 1.00 96.81 113 VAL A CA 1
ATOM 916 C C . VAL A 1 113 ? 3.637 9.387 4.385 1.00 96.81 113 VAL A C 1
ATOM 918 O O . VAL A 1 113 ? 3.656 9.486 5.607 1.00 96.81 113 VAL A O 1
ATOM 921 N N . ASN A 1 114 ? 4.564 9.969 3.635 1.00 93.88 114 ASN A N 1
ATOM 922 C CA . ASN A 1 114 ? 5.499 10.934 4.181 1.00 93.88 114 ASN A CA 1
ATOM 923 C C . ASN A 1 114 ? 4.762 12.259 4.467 1.00 93.88 114 ASN A C 1
ATOM 925 O O . ASN A 1 114 ? 4.317 12.908 3.516 1.00 93.88 114 ASN A O 1
ATOM 929 N N . PRO A 1 115 ? 4.685 12.707 5.734 1.00 91.94 115 PRO A N 1
ATOM 930 C CA . PRO A 1 115 ? 3.912 13.895 6.101 1.00 91.94 115 PRO A CA 1
ATOM 931 C C . PRO A 1 115 ? 4.479 15.192 5.508 1.00 91.94 115 PRO A C 1
ATOM 933 O O . PRO A 1 115 ? 3.766 16.182 5.397 1.00 91.94 115 PRO A O 1
ATOM 936 N N . ASN A 1 116 ? 5.748 15.197 5.089 1.00 94.19 116 ASN A N 1
ATOM 937 C CA . ASN A 1 116 ? 6.408 16.398 4.581 1.00 94.19 116 ASN A CA 1
ATOM 938 C C . ASN A 1 116 ? 6.146 16.650 3.092 1.00 94.19 116 ASN A C 1
ATOM 940 O O . ASN A 1 116 ? 6.306 17.775 2.628 1.00 94.19 116 ASN A O 1
ATOM 944 N N . ASN A 1 117 ? 5.825 15.613 2.314 1.00 94.62 117 ASN A N 1
ATOM 945 C CA . ASN A 1 117 ? 5.710 15.739 0.856 1.00 94.62 117 ASN A CA 1
ATOM 946 C C . ASN A 1 117 ? 4.583 14.911 0.224 1.00 94.62 117 ASN A C 1
ATOM 948 O O . ASN A 1 117 ? 4.480 14.879 -1.001 1.00 94.62 117 ASN A O 1
ATOM 952 N N . GLY A 1 118 ? 3.771 14.218 1.025 1.00 93.38 118 GLY A N 1
ATOM 953 C CA . GLY A 1 118 ? 2.637 13.425 0.549 1.00 93.38 118 GLY A CA 1
ATOM 954 C C . GLY A 1 118 ? 3.018 12.179 -0.254 1.00 93.38 118 GLY A C 1
ATOM 955 O O . GLY A 1 118 ? 2.136 11.512 -0.789 1.00 93.38 118 GLY A O 1
ATOM 956 N N . ARG A 1 119 ? 4.310 11.836 -0.368 1.00 94.25 119 ARG A N 1
ATOM 957 C CA . ARG A 1 119 ? 4.738 10.637 -1.098 1.00 94.25 119 ARG A CA 1
ATOM 958 C C . ARG A 1 119 ? 4.451 9.384 -0.288 1.00 94.25 119 ARG A C 1
ATOM 960 O O . ARG A 1 119 ? 4.735 9.331 0.908 1.00 94.25 119 ARG A O 1
ATOM 967 N N . VAL A 1 120 ? 3.956 8.361 -0.971 1.00 95.19 120 VAL A N 1
ATOM 968 C CA . VAL A 1 120 ? 3.766 7.029 -0.397 1.00 95.19 120 VAL A CA 1
ATOM 969 C C . VAL A 1 120 ? 5.132 6.389 -0.120 1.00 95.19 120 VAL A C 1
ATOM 971 O O . VAL A 1 120 ? 6.080 6.576 -0.884 1.00 95.19 120 VAL A O 1
ATOM 974 N N . LYS A 1 121 ? 5.249 5.671 0.997 1.00 95.00 121 LYS A N 1
ATOM 975 C CA . LYS A 1 121 ? 6.465 4.984 1.450 1.00 95.00 121 LYS A CA 1
ATOM 976 C C . LYS A 1 121 ? 6.120 3.722 2.242 1.00 95.00 121 LYS A C 1
ATOM 978 O O . LYS A 1 121 ? 4.961 3.478 2.573 1.00 95.00 121 LYS A O 1
ATOM 983 N N . LEU A 1 122 ? 7.151 2.964 2.601 1.00 97.06 122 LEU A N 1
ATOM 984 C CA . LEU A 1 122 ? 7.060 1.840 3.526 1.00 97.06 122 LEU A CA 1
ATOM 985 C C . LEU A 1 122 ? 7.706 2.163 4.874 1.00 97.06 122 LEU A C 1
ATOM 987 O O . LEU A 1 122 ? 8.754 2.809 4.928 1.00 97.06 122 LEU A O 1
ATOM 991 N N . LEU A 1 123 ? 7.107 1.666 5.956 1.00 96.69 123 LEU A N 1
ATOM 992 C CA . LEU A 1 123 ? 7.637 1.763 7.319 1.00 96.69 123 LEU A CA 1
ATOM 993 C C . LEU A 1 123 ? 7.673 0.388 7.983 1.00 96.69 123 LEU A C 1
ATOM 995 O O . LEU A 1 123 ? 6.738 -0.389 7.855 1.00 96.69 123 LEU A O 1
ATOM 999 N N . ASN A 1 124 ? 8.715 0.084 8.752 1.00 96.25 124 ASN A N 1
ATOM 1000 C CA . ASN A 1 124 ? 8.817 -1.175 9.504 1.00 96.25 124 ASN A CA 1
ATOM 1001 C C . ASN A 1 124 ? 8.132 -1.124 10.884 1.00 96.25 124 ASN A C 1
ATOM 1003 O O . ASN A 1 124 ? 8.360 -1.995 11.720 1.00 96.25 124 ASN A O 1
ATOM 1007 N N . TYR A 1 125 ? 7.315 -0.103 11.136 1.00 92.69 125 TYR A N 1
ATOM 1008 C CA . TYR A 1 125 ? 6.547 0.081 12.363 1.00 92.69 125 TYR A CA 1
ATOM 1009 C C . TYR A 1 125 ? 5.204 0.739 12.050 1.00 92.69 125 TYR A C 1
ATOM 1011 O O . TYR A 1 125 ? 5.054 1.425 11.040 1.00 92.69 125 TYR A O 1
ATOM 1019 N N . ILE A 1 126 ? 4.238 0.552 12.948 1.00 91.38 126 ILE A N 1
ATOM 1020 C CA . ILE A 1 126 ? 2.938 1.218 12.873 1.00 91.38 126 ILE A CA 1
ATOM 1021 C C . ILE A 1 126 ? 3.067 2.619 13.474 1.00 91.38 126 ILE A C 1
ATOM 1023 O O . ILE A 1 126 ? 3.534 2.789 14.600 1.00 91.38 126 ILE A O 1
ATOM 1027 N N . SER A 1 127 ? 2.606 3.620 12.737 1.00 91.50 127 SER A N 1
ATOM 1028 C CA . SER A 1 127 ? 2.489 5.017 13.168 1.00 91.50 127 SER A CA 1
ATOM 1029 C C . SER A 1 127 ? 1.248 5.662 12.545 1.00 91.50 127 SER A C 1
ATOM 1031 O O . SER A 1 127 ? 0.542 5.019 11.765 1.00 91.50 127 SER A O 1
ATOM 1033 N N . ASN A 1 128 ? 0.972 6.932 12.850 1.00 92.38 128 ASN A N 1
ATOM 1034 C CA . ASN A 1 128 ? -0.120 7.670 12.197 1.00 92.38 128 ASN A CA 1
ATOM 1035 C C . ASN A 1 128 ? 0.060 7.725 10.669 1.00 92.38 128 ASN A C 1
ATOM 1037 O O . ASN A 1 128 ? -0.898 7.589 9.922 1.00 92.38 128 ASN A O 1
ATOM 1041 N N . GLU A 1 129 ? 1.307 7.763 10.199 1.00 95.94 129 GLU A N 1
ATOM 1042 C CA . GLU A 1 129 ? 1.640 7.746 8.771 1.00 95.94 129 GLU A CA 1
ATOM 1043 C C . GLU A 1 129 ? 1.189 6.461 8.063 1.00 95.94 129 GLU A C 1
ATOM 1045 O O . GLU A 1 129 ? 1.081 6.454 6.846 1.00 95.94 129 GLU A O 1
ATOM 1050 N N . THR A 1 130 ? 0.943 5.377 8.808 1.00 96.19 130 THR A N 1
ATOM 1051 C CA . THR A 1 130 ? 0.519 4.062 8.284 1.00 96.19 130 THR A CA 1
ATOM 1052 C C . THR A 1 130 ? -0.970 3.777 8.464 1.00 96.19 130 THR A C 1
ATOM 1054 O O . THR A 1 130 ? -1.427 2.668 8.179 1.00 96.19 130 THR A O 1
ATOM 1057 N N . ARG A 1 131 ? -1.725 4.744 8.997 1.00 95.38 131 ARG A N 1
ATOM 1058 C CA . ARG A 1 131 ? -3.161 4.608 9.242 1.00 95.38 131 ARG A CA 1
ATOM 1059 C C . ARG A 1 131 ? -3.936 5.172 8.069 1.00 95.38 131 ARG A C 1
ATOM 1061 O O . ARG A 1 131 ? -3.684 6.287 7.618 1.00 95.38 131 ARG A O 1
ATOM 1068 N N . TRP A 1 132 ? -4.897 4.397 7.599 1.00 95.44 132 TRP A N 1
ATOM 1069 C CA . TRP A 1 132 ? -5.734 4.761 6.471 1.00 95.44 132 TRP A CA 1
ATOM 1070 C C . TRP A 1 132 ? -7.199 4.726 6.877 1.00 95.44 132 TRP A C 1
ATOM 1072 O O . TRP A 1 132 ? -7.620 3.849 7.627 1.00 95.44 132 TRP A O 1
ATOM 1082 N N . ILE A 1 133 ? -7.970 5.670 6.363 1.00 94.06 133 ILE A N 1
ATOM 1083 C CA . ILE A 1 133 ? -9.422 5.715 6.446 1.00 94.06 133 ILE A CA 1
ATOM 1084 C C . ILE A 1 133 ? -9.950 5.200 5.101 1.00 94.06 133 ILE A C 1
ATOM 1086 O O . ILE A 1 133 ? -9.718 5.844 4.069 1.00 94.06 133 ILE A O 1
ATOM 1090 N N . PRO A 1 134 ? -10.610 4.031 5.068 1.00 91.31 134 PRO A N 1
ATOM 1091 C CA . PRO A 1 134 ? -11.264 3.549 3.864 1.00 91.31 134 PRO A CA 1
ATOM 1092 C C . PRO A 1 134 ? -12.599 4.275 3.658 1.00 91.31 134 PRO A C 1
ATOM 1094 O O . PRO A 1 134 ? -13.482 4.246 4.511 1.00 91.31 134 PRO A O 1
ATOM 1097 N N . HIS A 1 135 ? -12.766 4.897 2.492 1.00 88.44 135 HIS A N 1
ATOM 1098 C CA . HIS A 1 135 ? -14.026 5.491 2.050 1.00 88.44 135 HIS A CA 1
ATOM 1099 C C . HIS A 1 135 ? -14.648 4.644 0.952 1.00 88.44 135 HIS A C 1
ATOM 1101 O O . HIS A 1 135 ? -14.031 4.423 -0.093 1.00 88.44 135 HIS A O 1
ATOM 1107 N N . ASN A 1 136 ? -15.893 4.228 1.153 1.00 86.12 136 ASN A N 1
ATOM 1108 C CA . ASN A 1 136 ? -16.640 3.486 0.144 1.00 86.12 136 ASN A CA 1
ATOM 1109 C C . ASN A 1 136 ? -17.097 4.431 -0.955 1.00 86.12 136 ASN A C 1
ATOM 1111 O O . ASN A 1 136 ? -17.822 5.390 -0.697 1.00 86.12 136 ASN A O 1
ATOM 1115 N N . ILE A 1 137 ? -16.684 4.141 -2.184 1.00 87.56 137 ILE A N 1
ATOM 1116 C CA . ILE A 1 137 ? -17.132 4.873 -3.370 1.00 87.56 137 ILE A CA 1
ATOM 1117 C C . ILE A 1 137 ? -18.269 4.106 -4.050 1.00 87.56 137 ILE A C 1
ATOM 1119 O O . ILE A 1 137 ? -19.253 4.697 -4.484 1.00 87.56 137 ILE A O 1
ATOM 1123 N N . SER A 1 138 ? -18.156 2.777 -4.113 1.00 84.31 138 SER A N 1
ATOM 1124 C CA . SER A 1 138 ? -19.204 1.863 -4.578 1.00 84.31 138 SER A CA 1
ATOM 1125 C C . SER A 1 138 ? -18.949 0.448 -4.044 1.00 84.31 138 SER A C 1
ATOM 1127 O O . SER A 1 138 ? -17.977 0.225 -3.323 1.00 84.31 138 SER A O 1
ATOM 1129 N N . GLN A 1 139 ? -19.805 -0.516 -4.399 1.00 74.25 139 GLN A N 1
ATOM 1130 C CA . GLN A 1 139 ? -19.799 -1.886 -3.863 1.00 74.25 139 GLN A CA 1
ATOM 1131 C C . GLN A 1 139 ? -18.437 -2.606 -3.935 1.00 74.25 139 GLN A C 1
ATOM 1133 O O . GLN A 1 139 ? -18.197 -3.483 -3.121 1.00 74.25 139 GLN A O 1
ATOM 1138 N N . ASN A 1 140 ? -17.543 -2.221 -4.854 1.00 78.44 140 ASN A N 1
ATOM 1139 C CA . ASN A 1 140 ? -16.212 -2.824 -5.018 1.00 78.44 140 ASN A CA 1
ATOM 1140 C C . ASN A 1 140 ? -15.098 -1.776 -5.178 1.00 78.44 140 ASN A C 1
ATOM 1142 O O . ASN A 1 140 ? -14.068 -2.046 -5.793 1.00 78.44 140 ASN A O 1
ATOM 1146 N N . GLN A 1 141 ? -15.320 -0.549 -4.703 1.00 85.25 141 GLN A N 1
ATOM 1147 C CA . GLN A 1 141 ? -14.372 0.545 -4.893 1.00 85.25 141 GLN A CA 1
ATOM 1148 C C . GLN A 1 141 ? -14.183 1.314 -3.600 1.00 85.25 141 GLN A C 1
ATOM 1150 O O . GLN A 1 141 ? -15.144 1.814 -3.009 1.00 85.25 141 GLN A O 1
ATOM 1155 N N . ILE A 1 142 ? -12.920 1.453 -3.217 1.00 90.31 142 ILE A N 1
ATOM 1156 C CA . ILE A 1 142 ? -12.515 2.205 -2.040 1.00 90.31 142 ILE A CA 1
ATOM 1157 C C . ILE A 1 142 ? -11.570 3.330 -2.436 1.00 90.31 142 ILE A C 1
ATOM 1159 O O . ILE A 1 142 ? -10.754 3.188 -3.348 1.00 90.31 142 ILE A O 1
ATOM 1163 N N . ARG A 1 143 ? -11.655 4.439 -1.709 1.00 91.25 143 ARG A N 1
ATOM 1164 C CA . ARG A 1 143 ? -10.603 5.451 -1.647 1.00 91.25 143 ARG A CA 1
ATOM 1165 C C . ARG A 1 143 ? -9.935 5.334 -0.286 1.00 91.25 143 ARG A C 1
ATOM 1167 O O . ARG A 1 143 ? -10.620 5.362 0.730 1.00 91.25 143 ARG A O 1
ATOM 1174 N N . LEU A 1 144 ? -8.615 5.217 -0.270 1.00 92.94 144 LEU A N 1
ATOM 1175 C CA . LEU A 1 144 ? -7.833 5.246 0.961 1.00 92.94 144 LEU A CA 1
ATOM 1176 C C . LEU A 1 144 ? -7.330 6.664 1.202 1.00 92.94 144 LEU A C 1
ATOM 1178 O O . LEU A 1 144 ? -6.748 7.279 0.310 1.00 92.94 144 LEU A O 1
ATOM 1182 N N . GLU A 1 145 ? -7.553 7.171 2.404 1.00 93.44 145 GLU A N 1
ATOM 1183 C CA . GLU A 1 145 ? -7.077 8.478 2.847 1.00 93.44 145 GLU A CA 1
ATOM 1184 C C . GLU A 1 145 ? -6.176 8.288 4.064 1.00 93.44 145 GLU A C 1
ATOM 1186 O O . GLU A 1 145 ? -6.542 7.553 4.975 1.00 93.44 145 GLU A O 1
ATOM 1191 N N . ASN A 1 146 ? -4.983 8.884 4.079 1.00 92.25 146 ASN A N 1
ATOM 1192 C CA . ASN A 1 146 ? -4.145 8.835 5.276 1.00 92.25 146 ASN A CA 1
ATOM 1193 C C . ASN A 1 146 ? -4.758 9.751 6.346 1.00 92.25 146 ASN A C 1
ATOM 1195 O O . ASN A 1 146 ? -5.114 10.886 6.033 1.00 92.25 146 ASN A O 1
ATOM 1199 N N . GLY A 1 147 ? -4.935 9.222 7.561 1.00 77.56 147 GLY A N 1
ATOM 1200 C CA . GLY A 1 147 ? -5.617 9.906 8.667 1.00 77.56 147 GLY A CA 1
ATOM 1201 C C . GLY A 1 147 ? -4.710 10.363 9.798 1.00 77.56 147 GLY A C 1
ATOM 1202 O O . GLY A 1 147 ? -3.501 10.041 9.779 1.00 77.56 147 GLY A O 1
#

pLDDT: mean 73.52, std 27.93, range [21.55, 98.31]

Organism: NCBI:txid1890302

Radius of gyration: 21.14 Å; chains: 1; bounding box: 37×54×72 Å